Protein AF-A0A4Q2Z6R1-F1 (afdb_monomer_lite)

Secondary structure (DSSP, 8-state):
-HHHHHHHHHHHHHHHHHHHHHHTTB-----SSPPPHHHHHHHB-B--TT-STHHHH-SSSSTBHHHHHH-TTS-GGGHHHHHHHHHTTS-TT-GGGGGB-S-HHHHHHHHHHHHHS--

Structure (mmCIF, N/CA/C/O backbone):
data_AF-A0A4Q2Z6R1-F1
#
_entry.id   AF-A0A4Q2Z6R1-F1
#
loop_
_atom_site.group_PDB
_atom_site.id
_atom_site.type_symbol
_atom_site.label_atom_id
_atom_site.label_alt_id
_atom_site.label_comp_id
_atom_site.label_asym_id
_atom_site.label_entity_id
_atom_site.label_seq_id
_atom_site.pdbx_PDB_ins_code
_atom_site.Cartn_x
_atom_site.Cartn_y
_atom_site.Cartn_z
_atom_site.occupancy
_atom_site.B_iso_or_equiv
_atom_site.auth_seq_id
_atom_site.auth_comp_id
_atom_site.auth_asym_id
_atom_site.auth_atom_id
_atom_site.pdbx_PDB_model_num
ATOM 1 N N . LEU A 1 1 ? 31.531 5.270 -23.449 1.00 94.56 1 LEU A N 1
ATOM 2 C CA . LEU A 1 1 ? 30.470 6.269 -23.169 1.00 94.56 1 LEU A CA 1
ATOM 3 C C . LEU A 1 1 ? 29.046 5.723 -23.359 1.00 94.56 1 LEU A C 1
ATOM 5 O O . LEU A 1 1 ? 28.309 5.705 -22.388 1.00 94.56 1 LEU A O 1
ATOM 9 N N . LYS A 1 2 ? 28.653 5.215 -24.542 1.00 97.38 2 LYS A N 1
ATOM 10 C CA . LYS A 1 2 ? 27.288 4.685 -24.795 1.00 97.38 2 LYS A CA 1
ATOM 11 C C . LYS A 1 2 ? 26.808 3.647 -23.766 1.00 97.38 2 LYS A C 1
ATOM 13 O O . LYS A 1 2 ? 25.746 3.817 -23.183 1.00 97.38 2 LYS A O 1
ATOM 18 N N . ALA A 1 3 ? 27.603 2.605 -23.514 1.00 97.69 3 ALA A N 1
ATOM 19 C CA . ALA A 1 3 ? 27.254 1.561 -22.545 1.00 97.69 3 ALA A CA 1
ATOM 20 C C . ALA A 1 3 ? 27.077 2.112 -21.117 1.00 97.69 3 ALA A C 1
ATOM 22 O O . ALA A 1 3 ? 26.158 1.714 -20.411 1.00 97.69 3 ALA A O 1
ATOM 23 N N . PHE A 1 4 ? 27.908 3.082 -20.727 1.00 97.81 4 PHE A N 1
ATOM 24 C CA . PHE A 1 4 ? 27.820 3.745 -19.427 1.00 97.81 4 PHE A CA 1
ATOM 25 C C . PHE A 1 4 ? 26.519 4.547 -19.272 1.00 97.81 4 PHE A C 1
ATOM 27 O O . PHE A 1 4 ? 25.861 4.445 -18.243 1.00 97.81 4 PHE A O 1
ATOM 34 N N . LEU A 1 5 ? 26.098 5.285 -20.305 1.00 98.44 5 LEU A N 1
ATOM 35 C CA . LEU A 1 5 ? 24.836 6.034 -20.273 1.00 98.44 5 LEU A CA 1
ATOM 36 C C . LEU A 1 5 ? 23.610 5.113 -20.221 1.00 98.44 5 LEU A C 1
ATOM 38 O O . LEU A 1 5 ? 22.667 5.397 -19.488 1.00 98.44 5 LEU A O 1
ATOM 42 N N . ILE A 1 6 ? 23.634 3.994 -20.953 1.00 98.31 6 ILE A N 1
ATOM 43 C CA . ILE A 1 6 ? 22.568 2.980 -20.894 1.00 98.31 6 ILE A CA 1
ATOM 44 C C . ILE A 1 6 ? 22.477 2.392 -19.484 1.00 98.31 6 ILE A C 1
ATOM 46 O O . ILE A 1 6 ? 21.389 2.318 -18.916 1.00 98.31 6 ILE A O 1
ATOM 50 N N . PHE A 1 7 ? 23.619 2.018 -18.904 1.00 98.25 7 PHE A N 1
ATOM 51 C CA . PHE A 1 7 ? 23.684 1.524 -17.532 1.00 98.25 7 PHE A CA 1
ATOM 52 C C . PHE A 1 7 ? 23.107 2.541 -16.542 1.00 98.25 7 PHE A C 1
ATOM 54 O O . PHE A 1 7 ? 22.228 2.199 -15.751 1.00 98.25 7 PHE A O 1
ATOM 61 N N . LEU A 1 8 ? 23.539 3.802 -16.634 1.00 98.44 8 LEU A N 1
ATOM 62 C CA . LEU A 1 8 ? 23.065 4.865 -15.754 1.00 98.44 8 LEU A CA 1
ATOM 63 C C . LEU A 1 8 ? 21.546 5.058 -15.871 1.00 98.44 8 LEU A C 1
ATOM 65 O O . LEU A 1 8 ? 20.872 5.189 -14.850 1.00 98.44 8 LEU A O 1
ATOM 69 N N . ALA A 1 9 ? 20.995 5.020 -17.087 1.00 98.00 9 ALA A N 1
ATOM 70 C CA . ALA A 1 9 ? 19.559 5.150 -17.317 1.00 98.00 9 ALA A CA 1
ATOM 71 C C . ALA A 1 9 ? 18.766 4.000 -16.676 1.00 98.00 9 ALA A C 1
ATOM 73 O O . ALA A 1 9 ? 17.795 4.250 -15.963 1.00 98.00 9 ALA A O 1
ATOM 74 N N . ILE A 1 10 ? 19.202 2.750 -16.869 1.00 97.19 10 ILE A N 1
ATOM 75 C CA . ILE A 1 10 ? 18.539 1.570 -16.292 1.00 97.19 10 ILE A CA 1
ATOM 76 C C . ILE A 1 10 ? 18.546 1.637 -14.762 1.00 97.19 10 ILE A C 1
ATOM 78 O O . ILE A 1 10 ? 17.498 1.457 -14.135 1.00 97.19 10 ILE A O 1
ATOM 82 N N . VAL A 1 11 ? 19.705 1.925 -14.159 1.00 97.56 11 VAL A N 1
ATOM 83 C CA . VAL A 1 11 ? 19.840 2.023 -12.697 1.00 97.56 11 VAL A CA 1
ATOM 84 C C . VAL A 1 11 ? 18.969 3.148 -12.151 1.00 97.56 11 VAL A C 1
ATOM 86 O O . VAL A 1 11 ? 18.240 2.937 -11.182 1.00 97.56 11 VAL A O 1
ATOM 89 N N . SER A 1 12 ? 18.987 4.315 -12.795 1.00 96.69 12 SER A N 1
ATOM 90 C CA . SER A 1 12 ? 18.204 5.476 -12.362 1.00 96.69 12 SER A CA 1
ATOM 91 C C . SER A 1 12 ? 16.705 5.189 -12.411 1.00 96.69 12 SER A C 1
ATOM 93 O O . SER A 1 12 ? 16.016 5.373 -11.411 1.00 96.69 12 SER A O 1
ATOM 95 N N . VAL A 1 13 ? 16.200 4.665 -13.533 1.00 93.06 13 VAL A N 1
ATOM 96 C CA . VAL A 1 13 ? 14.773 4.340 -13.696 1.00 93.06 13 VAL A CA 1
ATOM 97 C C . VAL A 1 13 ? 14.334 3.272 -12.698 1.00 93.06 13 VAL A C 1
ATOM 99 O O . VAL A 1 13 ? 13.323 3.444 -12.019 1.00 93.06 13 VAL A O 1
ATOM 102 N N . THR A 1 14 ? 15.113 2.198 -12.553 1.00 90.81 14 THR A N 1
ATOM 103 C CA . THR A 1 14 ? 14.796 1.114 -11.610 1.00 90.81 14 THR A CA 1
ATOM 104 C C . THR A 1 14 ? 14.763 1.628 -10.174 1.00 90.81 14 THR A C 1
ATOM 106 O O . THR A 1 14 ? 13.842 1.309 -9.422 1.00 90.81 14 THR A O 1
ATOM 109 N N . THR A 1 15 ? 15.728 2.473 -9.802 1.00 91.69 15 THR A N 1
ATOM 110 C CA . THR A 1 15 ? 15.802 3.063 -8.461 1.00 91.69 15 THR A CA 1
ATOM 111 C C . THR A 1 15 ? 14.610 3.971 -8.198 1.00 91.69 15 THR A C 1
ATOM 113 O O . THR A 1 15 ? 13.965 3.828 -7.164 1.00 91.69 15 THR A O 1
ATOM 116 N N . VAL A 1 16 ? 14.262 4.855 -9.137 1.00 89.62 16 VAL A N 1
ATOM 117 C CA . VAL A 1 16 ? 13.100 5.746 -9.000 1.00 89.62 16 VAL A CA 1
ATOM 118 C C . VAL A 1 16 ? 11.808 4.943 -8.849 1.00 89.62 16 VAL A C 1
ATOM 120 O O . VAL A 1 16 ? 11.038 5.212 -7.930 1.00 89.62 16 VAL A O 1
ATOM 123 N N . ILE A 1 17 ? 11.586 3.918 -9.679 1.00 85.69 17 ILE A N 1
ATOM 124 C CA . ILE A 1 17 ? 10.402 3.050 -9.567 1.00 85.69 17 ILE A CA 1
ATOM 125 C C . ILE A 1 17 ? 10.371 2.352 -8.203 1.00 85.69 17 ILE A C 1
ATOM 127 O O . ILE A 1 17 ? 9.321 2.310 -7.563 1.00 85.69 17 ILE A O 1
ATOM 131 N N . ASN A 1 18 ? 11.510 1.845 -7.726 1.00 87.56 18 ASN A N 1
ATOM 132 C CA . ASN A 1 18 ? 11.597 1.211 -6.414 1.00 87.56 18 ASN A CA 1
ATOM 133 C C . ASN A 1 18 ? 11.308 2.195 -5.265 1.00 87.56 18 ASN A C 1
ATOM 135 O O . ASN A 1 18 ? 10.651 1.820 -4.299 1.00 87.56 18 ASN A O 1
ATOM 139 N N . GLN A 1 19 ? 11.744 3.453 -5.369 1.00 88.00 19 GLN A N 1
ATOM 140 C CA . GLN A 1 19 ? 11.442 4.467 -4.354 1.00 88.00 19 GLN A CA 1
ATOM 141 C C . GLN A 1 19 ? 9.967 4.860 -4.359 1.00 88.00 19 GLN A C 1
ATOM 143 O O . GLN A 1 19 ? 9.342 4.893 -3.302 1.00 88.00 19 GLN A O 1
ATOM 148 N N . VAL A 1 20 ? 9.382 5.076 -5.542 1.00 84.81 20 VAL A N 1
ATOM 149 C CA . VAL A 1 20 ? 7.939 5.329 -5.673 1.00 84.81 20 VAL A CA 1
ATOM 150 C C . VAL A 1 20 ? 7.150 4.172 -5.069 1.00 84.81 20 VAL A C 1
ATOM 152 O O . VAL A 1 20 ? 6.224 4.411 -4.302 1.00 84.81 20 VAL A O 1
ATOM 155 N N . ARG A 1 21 ? 7.552 2.927 -5.352 1.00 86.00 21 ARG A N 1
ATOM 156 C CA . ARG A 1 21 ? 6.951 1.709 -4.799 1.00 86.00 21 ARG A CA 1
ATOM 157 C C . ARG A 1 21 ? 6.923 1.727 -3.267 1.00 86.00 21 ARG A C 1
ATOM 159 O O . ARG A 1 21 ? 5.882 1.455 -2.679 1.00 86.00 21 ARG A O 1
ATOM 166 N N . THR A 1 22 ? 8.049 2.041 -2.634 1.00 87.06 22 THR A N 1
ATOM 167 C CA . THR A 1 22 ? 8.142 2.135 -1.171 1.00 87.06 22 THR A CA 1
ATOM 168 C C . THR A 1 22 ? 7.279 3.268 -0.630 1.00 87.06 22 THR A C 1
ATOM 170 O O . THR A 1 22 ? 6.561 3.076 0.347 1.00 87.06 22 THR A O 1
ATOM 173 N N . LEU A 1 23 ? 7.313 4.431 -1.281 1.00 87.81 23 LEU A N 1
ATOM 174 C CA . LEU A 1 23 ? 6.598 5.611 -0.814 1.00 87.81 23 LEU A CA 1
ATOM 175 C C . LEU A 1 23 ? 5.081 5.395 -0.828 1.00 87.81 23 LEU A C 1
ATOM 177 O O . LEU A 1 23 ? 4.428 5.680 0.165 1.00 87.81 23 LEU A O 1
ATOM 181 N N . VAL A 1 24 ? 4.530 4.835 -1.909 1.00 89.19 24 VAL A N 1
ATOM 182 C CA . VAL A 1 24 ? 3.077 4.614 -2.071 1.00 89.19 24 VAL A CA 1
ATOM 183 C C . VAL A 1 24 ? 2.540 3.394 -1.319 1.00 89.19 24 VAL A C 1
ATOM 185 O O . VAL A 1 24 ? 1.350 3.102 -1.414 1.00 89.19 24 VAL A O 1
ATOM 188 N N . ALA A 1 25 ? 3.393 2.648 -0.612 1.00 91.31 25 ALA A N 1
ATOM 189 C CA . ALA A 1 25 ? 2.961 1.534 0.232 1.00 91.31 25 ALA A CA 1
ATOM 190 C C . ALA A 1 25 ? 2.097 2.007 1.410 1.00 91.31 25 ALA A C 1
ATOM 192 O O . ALA A 1 25 ? 1.240 1.259 1.891 1.00 91.31 25 ALA A O 1
ATOM 193 N N . HIS A 1 26 ? 2.349 3.242 1.847 1.00 92.88 26 HIS A N 1
ATOM 194 C CA . HIS A 1 26 ? 1.721 3.897 2.978 1.00 92.88 26 HIS A CA 1
ATOM 195 C C . HIS A 1 26 ? 1.366 5.349 2.642 1.00 92.88 26 HIS A C 1
ATOM 197 O O . HIS A 1 26 ? 1.907 5.932 1.701 1.00 92.88 26 HIS A O 1
ATOM 203 N N . LEU A 1 27 ? 0.454 5.933 3.415 1.00 90.62 27 LEU A N 1
ATOM 204 C CA . LEU A 1 27 ? 0.063 7.339 3.300 1.00 90.62 27 LEU A CA 1
ATOM 205 C C . LEU A 1 27 ? 0.923 8.261 4.174 1.00 90.62 27 LEU A C 1
ATOM 207 O O . LEU A 1 27 ? 0.980 9.461 3.900 1.00 90.62 27 LEU A O 1
ATOM 211 N N . TRP A 1 28 ? 1.628 7.690 5.157 1.00 89.19 28 TRP A N 1
ATOM 212 C CA . TRP A 1 28 ? 2.524 8.390 6.079 1.00 89.19 28 TRP A CA 1
ATOM 213 C C . TRP A 1 28 ? 1.799 9.472 6.887 1.00 89.19 28 TRP A C 1
ATOM 215 O O . TRP A 1 28 ? 2.332 10.557 7.111 1.00 89.19 28 TRP A O 1
ATOM 225 N N . GLU A 1 29 ? 0.559 9.201 7.306 1.00 85.94 29 GLU A N 1
ATOM 226 C CA . GLU A 1 29 ? -0.255 10.200 8.012 1.00 85.94 29 GLU A CA 1
ATOM 227 C C . GLU A 1 29 ? 0.077 10.320 9.505 1.00 85.94 29 GLU A C 1
ATOM 229 O O . GLU A 1 29 ? -0.298 11.322 10.123 1.00 85.94 29 GLU A O 1
ATOM 234 N N . ASN A 1 30 ? 0.756 9.318 10.072 1.00 87.12 30 ASN A N 1
ATOM 235 C CA . ASN A 1 30 ? 1.143 9.277 11.478 1.00 87.12 30 ASN A CA 1
ATOM 236 C C . ASN A 1 30 ? 2.415 10.088 11.759 1.00 87.12 30 ASN A C 1
ATOM 238 O O . ASN A 1 30 ? 3.428 9.911 11.087 1.00 87.12 30 ASN A O 1
ATOM 242 N N . GLU A 1 31 ? 2.393 10.894 12.820 1.00 86.62 31 GLU A N 1
ATOM 243 C CA . GLU A 1 31 ? 3.508 11.769 13.222 1.00 86.62 31 GLU A CA 1
ATOM 244 C C . GLU A 1 31 ? 4.364 11.187 14.363 1.00 86.62 31 GLU A C 1
ATOM 246 O O . GLU A 1 31 ? 5.164 11.889 14.974 1.00 86.62 31 GLU A O 1
ATOM 251 N N . GLY A 1 32 ? 4.231 9.883 14.629 1.00 87.00 32 GLY A N 1
ATOM 252 C CA . GLY A 1 32 ? 5.028 9.158 15.628 1.00 87.00 32 GLY A CA 1
ATOM 253 C C . GLY A 1 32 ? 4.234 8.648 16.829 1.00 87.00 32 GLY A C 1
ATOM 254 O O . GLY A 1 32 ? 4.804 8.002 17.705 1.00 87.00 32 GLY A O 1
ATOM 255 N N . GLU A 1 33 ? 2.923 8.879 16.851 1.00 91.19 33 GLU A N 1
ATOM 256 C CA . GLU A 1 33 ? 2.036 8.395 17.905 1.00 91.19 33 GLU A CA 1
ATOM 257 C C . GLU A 1 33 ? 1.709 6.904 17.746 1.00 91.19 33 GLU A C 1
ATOM 259 O O . GLU A 1 33 ? 1.817 6.312 16.663 1.00 91.19 33 GLU A O 1
ATOM 264 N N . ALA A 1 34 ? 1.277 6.277 18.841 1.00 92.81 34 ALA A N 1
ATOM 265 C CA . ALA A 1 34 ? 0.834 4.889 18.820 1.00 92.81 34 ALA A CA 1
ATOM 266 C C . ALA A 1 34 ? -0.453 4.738 17.988 1.00 92.81 34 ALA A C 1
ATOM 268 O O . ALA A 1 34 ? -1.499 5.301 18.310 1.00 92.81 34 ALA A O 1
ATOM 269 N N . MET A 1 35 ? -0.397 3.928 16.929 1.00 92.81 35 MET A N 1
ATOM 270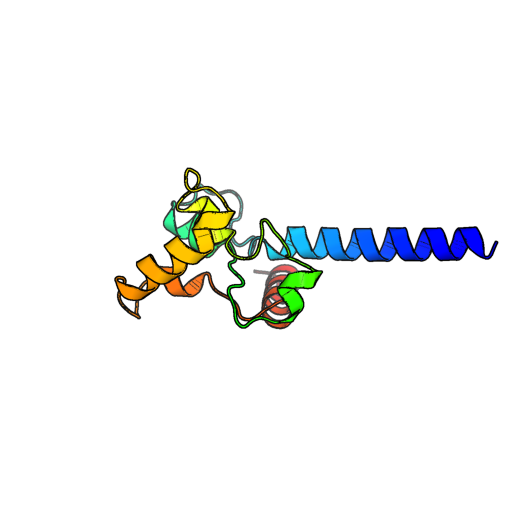 C CA . MET A 1 35 ? -1.538 3.684 16.046 1.00 92.81 35 MET A CA 1
ATOM 271 C C . MET A 1 35 ? -2.304 2.420 16.432 1.00 92.81 35 MET A C 1
ATOM 273 O O . MET A 1 35 ? -1.720 1.356 16.654 1.00 92.81 35 MET A O 1
ATOM 277 N N . THR A 1 36 ? -3.634 2.501 16.393 1.00 94.81 36 THR A N 1
ATOM 278 C CA . THR A 1 36 ? -4.499 1.314 16.446 1.00 94.81 36 THR A CA 1
ATOM 279 C C . THR A 1 36 ? -4.302 0.438 15.204 1.00 94.81 36 THR A C 1
ATOM 281 O O . THR A 1 36 ? -3.873 0.922 14.158 1.00 94.81 36 THR A O 1
ATOM 284 N N . VAL A 1 37 ? -4.681 -0.842 15.276 1.00 93.38 37 VAL A N 1
ATOM 285 C CA . VAL A 1 37 ? -4.630 -1.759 14.118 1.00 93.38 37 VAL A CA 1
ATOM 286 C C . VAL A 1 37 ? -5.432 -1.208 12.935 1.00 93.38 37 VAL A C 1
ATOM 288 O O . VAL A 1 37 ? -4.970 -1.243 11.798 1.00 93.38 37 VAL A O 1
ATOM 291 N N . THR A 1 38 ? -6.609 -0.634 13.198 1.00 94.75 38 THR A N 1
ATOM 292 C CA . THR A 1 38 ? -7.429 0.003 12.160 1.00 94.75 38 THR A CA 1
ATOM 293 C C . THR A 1 38 ? -6.716 1.196 11.533 1.00 94.75 38 THR A C 1
ATOM 295 O O . THR A 1 38 ? -6.759 1.353 10.318 1.00 94.75 38 THR A O 1
ATOM 298 N N . ALA A 1 39 ? -6.040 2.026 12.330 1.00 94.44 39 ALA A N 1
ATOM 299 C CA . ALA A 1 39 ? -5.298 3.167 11.805 1.00 94.44 39 ALA A CA 1
ATOM 300 C C . ALA A 1 39 ? -4.091 2.716 10.963 1.00 94.44 39 ALA A C 1
ATOM 302 O O . ALA A 1 39 ? -3.901 3.234 9.869 1.00 94.44 39 ALA A O 1
ATOM 303 N N . GLN A 1 40 ? -3.338 1.702 11.404 1.00 94.00 40 GLN A N 1
ATOM 304 C CA . GLN A 1 40 ? -2.244 1.109 10.615 1.00 94.00 40 GLN A CA 1
ATOM 305 C C . GLN A 1 40 ? -2.749 0.528 9.286 1.00 94.00 40 GLN A C 1
ATOM 307 O O . GLN A 1 40 ? -2.117 0.700 8.244 1.00 94.00 40 GLN A O 1
ATOM 312 N N . TYR A 1 41 ? -3.913 -0.128 9.310 1.00 95.56 41 TYR A N 1
ATOM 313 C CA . TYR A 1 41 ? -4.562 -0.636 8.106 1.00 95.56 41 TYR A CA 1
ATOM 314 C C . TYR A 1 41 ? -4.939 0.490 7.138 1.00 95.56 41 TYR A C 1
ATOM 316 O O . TYR A 1 41 ? -4.688 0.367 5.944 1.00 95.56 41 TYR A O 1
ATOM 324 N N . LEU A 1 42 ? -5.526 1.577 7.647 1.00 95.00 42 LEU A N 1
ATOM 325 C CA . LEU A 1 42 ? -5.959 2.717 6.834 1.00 95.00 42 LEU A CA 1
ATOM 326 C C . LEU A 1 42 ? -4.795 3.565 6.309 1.00 95.00 42 LEU A C 1
ATOM 328 O O . LEU A 1 42 ? -4.935 4.175 5.255 1.00 95.00 42 LEU A O 1
ATOM 332 N N . ASP A 1 43 ? -3.659 3.573 7.003 1.00 94.25 43 ASP A N 1
ATOM 333 C CA . ASP A 1 43 ? -2.421 4.183 6.510 1.00 94.25 43 ASP A CA 1
ATOM 334 C C . ASP A 1 43 ? -1.716 3.308 5.459 1.00 94.25 43 ASP A C 1
ATOM 336 O O . ASP A 1 43 ? -0.836 3.783 4.751 1.00 94.25 43 ASP A O 1
ATOM 340 N N . SER A 1 44 ? -2.107 2.040 5.316 1.00 94.38 44 SER A N 1
ATOM 341 C CA . SER A 1 44 ? -1.544 1.107 4.339 1.00 94.38 44 SER A CA 1
ATOM 342 C C . SER A 1 44 ? -2.391 1.031 3.068 1.00 94.38 44 SER A C 1
ATOM 344 O O . SER A 1 44 ? -3.609 1.205 3.087 1.00 94.38 44 SER A O 1
ATOM 346 N N . VAL A 1 45 ? -1.766 0.672 1.946 1.00 93.38 45 VAL A N 1
ATOM 347 C CA . VAL A 1 45 ? -2.431 0.670 0.633 1.00 93.38 45 VAL A CA 1
ATOM 348 C C . VAL A 1 45 ? -2.646 -0.744 0.080 1.00 93.38 45 VAL A C 1
ATOM 350 O O . VAL A 1 45 ? -1.767 -1.600 0.121 1.00 93.38 45 VAL A O 1
ATOM 353 N N . ASN A 1 46 ? -3.811 -0.996 -0.513 1.00 93.00 46 ASN A N 1
ATOM 354 C CA . ASN A 1 46 ? -4.057 -2.083 -1.461 1.00 93.00 46 ASN A CA 1
ATOM 355 C C . ASN A 1 46 ? -4.261 -1.500 -2.866 1.00 93.00 46 ASN A C 1
ATOM 357 O O . ASN A 1 46 ? -4.875 -0.447 -3.036 1.00 93.00 46 ASN A O 1
ATOM 361 N N . VAL A 1 47 ? -3.833 -2.240 -3.888 1.00 90.88 47 VAL A N 1
ATOM 362 C CA . VAL A 1 47 ? -4.131 -1.965 -5.305 1.00 90.88 47 VAL A CA 1
ATOM 363 C C . VAL A 1 47 ? -4.641 -3.247 -5.982 1.00 90.88 47 VAL A C 1
ATOM 365 O O . VAL A 1 47 ? -3.925 -3.873 -6.776 1.00 90.88 47 VAL A O 1
ATOM 368 N N . PRO A 1 48 ? -5.852 -3.718 -5.618 1.00 87.19 48 PRO A N 1
ATOM 369 C CA . PRO A 1 48 ? -6.401 -4.957 -6.153 1.00 87.19 48 PRO A CA 1
ATOM 370 C C . PRO A 1 48 ? -6.757 -4.819 -7.650 1.00 87.19 48 PRO A C 1
ATOM 372 O O . PRO A 1 48 ? -6.845 -3.711 -8.184 1.00 87.19 48 PRO A O 1
ATOM 375 N N . PRO A 1 49 ? -6.970 -5.939 -8.369 1.00 81.06 49 PRO A N 1
ATOM 376 C CA . PRO A 1 49 ? -7.573 -5.913 -9.705 1.00 81.06 49 PRO A CA 1
ATOM 377 C C . PRO A 1 49 ? -8.872 -5.083 -9.737 1.00 81.06 49 PRO A C 1
ATOM 379 O O . PRO A 1 49 ? -9.578 -5.053 -8.729 1.00 81.06 49 PRO A O 1
ATOM 382 N N . PRO A 1 50 ? -9.227 -4.455 -10.876 1.00 73.88 50 PRO A N 1
A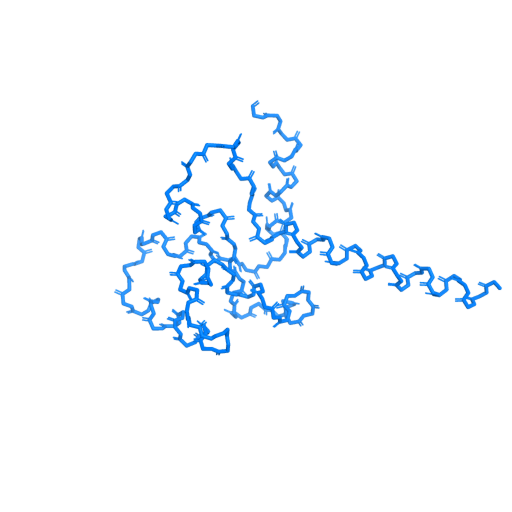TOM 383 C CA . PRO A 1 50 ? -8.705 -4.674 -12.231 1.00 73.88 50 PRO A CA 1
ATOM 384 C C . PRO A 1 50 ? -7.514 -3.784 -12.621 1.00 73.88 50 PRO A C 1
ATOM 386 O O . PRO A 1 50 ? -7.233 -3.634 -13.807 1.00 73.88 50 PRO A O 1
ATOM 389 N N . ALA A 1 51 ? -6.814 -3.174 -11.662 1.00 67.50 51 ALA A N 1
ATOM 390 C CA . ALA A 1 51 ? -5.701 -2.287 -11.971 1.00 67.50 51 ALA A CA 1
ATOM 391 C C . ALA A 1 51 ? -4.659 -2.979 -12.885 1.00 67.50 51 ALA A C 1
ATOM 393 O O . ALA A 1 51 ? -4.076 -4.004 -12.525 1.00 67.50 51 ALA A O 1
ATOM 394 N N . LEU A 1 52 ? -4.447 -2.422 -14.086 1.00 63.38 52 LEU A N 1
ATOM 395 C CA . LEU A 1 52 ? -3.635 -3.023 -15.157 1.00 63.38 52 LEU A CA 1
ATOM 396 C C . LEU A 1 52 ? -2.128 -2.860 -14.921 1.00 63.38 52 LEU A C 1
ATOM 398 O O . LEU A 1 52 ? -1.346 -3.790 -15.095 1.00 63.38 52 LEU A O 1
ATOM 402 N N . LEU A 1 53 ? -1.718 -1.663 -14.502 1.00 68.94 53 LEU A N 1
ATOM 403 C CA . LEU A 1 53 ? -0.309 -1.301 -14.348 1.00 68.94 53 LEU A CA 1
ATOM 404 C C . LEU A 1 53 ? 0.372 -1.804 -13.061 1.00 68.94 53 LEU A C 1
ATOM 406 O O . LEU A 1 53 ? 1.593 -1.950 -13.100 1.00 68.94 53 LEU A O 1
ATOM 410 N N . PRO A 1 54 ? -0.317 -2.112 -11.938 1.00 68.69 54 PRO A N 1
ATOM 411 C CA . PRO A 1 54 ? 0.323 -2.699 -10.759 1.00 68.69 54 PRO A CA 1
ATOM 412 C C . PRO A 1 54 ? 1.102 -3.981 -11.019 1.00 68.69 54 PRO A C 1
ATOM 414 O O . PRO A 1 54 ? 2.041 -4.248 -10.285 1.00 68.69 54 PRO A O 1
ATOM 417 N N . ALA A 1 55 ? 0.812 -4.738 -12.079 1.00 67.88 55 ALA A N 1
ATOM 418 C CA . ALA A 1 55 ? 1.667 -5.860 -12.465 1.00 67.88 55 ALA A CA 1
ATOM 419 C C . ALA A 1 55 ? 3.123 -5.438 -12.770 1.00 67.88 55 ALA A C 1
ATOM 421 O O . ALA A 1 55 ? 4.028 -6.248 -12.605 1.00 67.88 55 ALA A O 1
ATOM 422 N N . LEU A 1 56 ? 3.359 -4.185 -13.177 1.00 71.75 56 LEU A N 1
ATOM 423 C CA . LEU A 1 56 ? 4.684 -3.669 -13.537 1.00 71.75 56 LEU A CA 1
ATOM 424 C C . LEU A 1 56 ? 5.422 -3.023 -12.357 1.00 71.75 56 LEU A C 1
ATOM 426 O O . LEU A 1 56 ? 6.625 -3.211 -12.218 1.00 71.75 56 LEU A O 1
ATOM 430 N N . TRP A 1 57 ? 4.724 -2.274 -11.499 1.00 76.00 57 TRP A N 1
ATOM 431 C CA . TRP A 1 57 ? 5.354 -1.504 -10.409 1.00 76.00 57 TRP A CA 1
ATOM 432 C C . TRP A 1 57 ? 5.075 -2.068 -9.003 1.00 76.00 57 TRP A C 1
ATOM 434 O O . TRP A 1 57 ? 5.788 -1.762 -8.049 1.00 76.00 57 TRP A O 1
ATOM 444 N N . ALA A 1 58 ? 4.068 -2.931 -8.877 1.00 76.31 58 ALA A N 1
ATOM 445 C CA . ALA A 1 58 ? 3.649 -3.606 -7.651 1.00 76.31 58 ALA A CA 1
ATOM 446 C C . ALA A 1 58 ? 3.369 -5.111 -7.893 1.00 76.31 58 ALA A C 1
ATOM 448 O O . ALA A 1 58 ? 2.323 -5.606 -7.476 1.00 76.31 58 ALA A O 1
ATOM 449 N N . PRO A 1 59 ? 4.256 -5.877 -8.564 1.00 69.19 59 PRO A N 1
ATOM 450 C CA . PRO A 1 59 ? 3.950 -7.254 -8.974 1.00 69.19 59 PRO A CA 1
ATOM 451 C C . PRO A 1 59 ? 3.613 -8.173 -7.788 1.00 69.19 59 PRO A C 1
ATOM 453 O O . PRO A 1 59 ? 2.679 -8.976 -7.854 1.00 69.19 59 PRO A O 1
ATOM 456 N N . VAL A 1 60 ? 4.352 -8.009 -6.686 1.00 71.94 60 VAL A N 1
ATOM 457 C CA . VAL A 1 60 ? 4.220 -8.732 -5.413 1.00 71.94 60 VAL A CA 1
ATOM 458 C C . VAL A 1 60 ? 4.480 -7.787 -4.235 1.00 71.94 60 VAL A C 1
ATOM 460 O O . VAL A 1 60 ? 5.082 -6.719 -4.385 1.00 71.94 60 VAL A O 1
ATOM 463 N N . GLY A 1 61 ? 3.997 -8.150 -3.050 1.00 78.00 61 GLY A N 1
ATOM 464 C CA . GLY A 1 61 ? 4.049 -7.329 -1.835 1.00 78.00 61 GLY A CA 1
ATOM 465 C C . GLY A 1 61 ? 2.959 -6.255 -1.778 1.00 78.00 61 GLY A C 1
ATOM 466 O O . GLY A 1 61 ? 2.156 -6.252 -0.857 1.00 78.00 61 GLY A O 1
ATOM 467 N N . LEU A 1 62 ? 2.817 -5.422 -2.811 1.00 84.69 62 LEU A N 1
ATOM 468 C CA . LEU A 1 62 ? 1.994 -4.208 -2.709 1.00 84.69 62 LEU A CA 1
ATOM 469 C C . LEU A 1 62 ? 0.508 -4.327 -3.041 1.00 84.69 62 LEU A C 1
ATOM 471 O O . LEU A 1 62 ? -0.296 -3.555 -2.533 1.00 84.69 62 LEU A O 1
ATOM 475 N N . ARG A 1 63 ? 0.114 -5.288 -3.881 1.00 89.38 63 ARG A N 1
ATOM 476 C CA . ARG A 1 63 ? -1.286 -5.403 -4.342 1.00 89.38 63 ARG A CA 1
ATOM 477 C C . ARG A 1 63 ? -2.283 -5.535 -3.197 1.00 89.38 63 ARG A C 1
ATOM 479 O O . ARG A 1 63 ? -3.401 -5.049 -3.308 1.00 89.38 63 ARG A O 1
ATOM 486 N N . TYR A 1 64 ? -1.846 -6.172 -2.117 1.00 93.44 64 TYR A N 1
ATOM 487 C CA . TYR A 1 64 ? -2.626 -6.445 -0.919 1.00 93.44 64 TYR A CA 1
ATOM 488 C C . TYR A 1 64 ? -1.837 -6.087 0.354 1.00 93.44 64 TYR A C 1
ATOM 490 O O . TYR A 1 64 ? -1.873 -6.845 1.321 1.00 93.44 64 TYR A O 1
ATOM 498 N N . HIS A 1 65 ? -1.059 -4.996 0.347 1.00 95.25 65 HIS A N 1
ATOM 499 C CA . HIS A 1 65 ? -0.162 -4.651 1.463 1.00 95.25 65 HIS A CA 1
ATOM 500 C C . HIS A 1 65 ? -0.916 -4.303 2.747 1.00 95.25 65 HIS A C 1
ATOM 502 O O . HIS A 1 65 ? -0.606 -4.856 3.798 1.00 95.25 65 HIS A O 1
ATOM 508 N N . ALA A 1 66 ? -1.982 -3.502 2.671 1.00 96.12 66 ALA A N 1
ATOM 509 C CA . ALA A 1 66 ? -2.835 -3.261 3.838 1.00 96.12 66 ALA A CA 1
ATOM 510 C C . ALA A 1 66 ? -3.459 -4.559 4.372 1.00 96.12 66 ALA A C 1
ATOM 512 O O . ALA A 1 66 ? -3.528 -4.785 5.579 1.00 96.12 66 ALA A O 1
ATOM 513 N N . LEU A 1 67 ? -3.878 -5.461 3.477 1.00 96.25 67 LEU A N 1
ATOM 514 C CA . LEU A 1 67 ? -4.408 -6.759 3.895 1.00 96.25 67 LEU A CA 1
ATOM 515 C C . L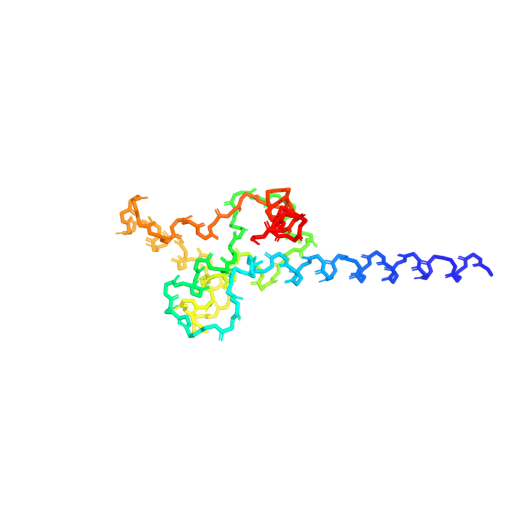EU A 1 67 ? -3.338 -7.658 4.529 1.00 96.25 67 LEU A C 1
ATOM 517 O O . LEU A 1 67 ? -3.670 -8.428 5.425 1.00 96.25 67 LEU A O 1
ATOM 521 N N . HIS A 1 68 ? -2.078 -7.558 4.099 1.00 96.06 68 HIS A N 1
ATOM 522 C CA . HIS A 1 68 ? -0.967 -8.253 4.744 1.00 96.06 68 HIS A CA 1
ATOM 523 C C . HIS A 1 68 ? -0.765 -7.768 6.183 1.00 96.06 68 HIS A C 1
ATOM 525 O O . HIS A 1 68 ? -0.613 -8.601 7.069 1.00 96.06 68 HIS A O 1
ATOM 531 N N . HIS A 1 69 ? -0.858 -6.461 6.442 1.00 95.06 69 HIS A N 1
ATOM 532 C CA . HIS A 1 69 ? -0.818 -5.932 7.812 1.00 95.06 69 HIS A CA 1
ATOM 533 C C . HIS A 1 69 ? -1.988 -6.419 8.673 1.00 95.06 69 HIS A C 1
ATOM 535 O O . HIS A 1 69 ? -1.809 -6.701 9.854 1.00 95.06 69 HIS A O 1
ATOM 541 N N . LEU A 1 70 ? -3.178 -6.579 8.084 1.00 95.69 70 LEU A N 1
ATOM 542 C CA . LEU A 1 70 ? -4.339 -7.120 8.796 1.00 95.69 70 LEU A CA 1
ATOM 543 C C . LEU A 1 70 ? -4.239 -8.636 9.045 1.00 95.69 70 LEU A C 1
ATOM 545 O O . LEU A 1 70 ? -4.708 -9.124 10.070 1.00 95.69 70 LEU A O 1
ATOM 549 N N . LEU A 1 71 ? -3.661 -9.388 8.103 1.00 96.12 71 LEU A N 1
ATOM 550 C CA . LEU A 1 71 ? -3.577 -10.852 8.112 1.00 96.12 71 LEU A CA 1
ATOM 551 C C . LEU A 1 71 ? -2.142 -11.333 7.817 1.00 96.12 71 LEU A C 1
ATOM 553 O O . LEU A 1 71 ? -1.915 -12.004 6.802 1.00 96.12 71 LEU A O 1
ATOM 557 N N . PRO A 1 72 ? -1.164 -11.044 8.695 1.00 95.06 72 PRO A N 1
ATOM 558 C CA . PRO A 1 72 ? 0.253 -11.283 8.404 1.00 95.06 72 PRO A CA 1
ATOM 559 C C . PRO A 1 72 ? 0.591 -12.769 8.242 1.00 95.06 72 PRO A C 1
ATOM 561 O O . PRO A 1 72 ? 1.510 -13.122 7.508 1.00 95.06 72 PRO A O 1
ATOM 564 N N . SER A 1 73 ? -0.179 -13.653 8.882 1.00 96.88 73 SER A N 1
ATOM 565 C CA . SER A 1 73 ? 0.011 -15.106 8.814 1.00 96.88 73 SER A CA 1
ATOM 566 C C . SER A 1 73 ? -0.532 -15.748 7.532 1.00 96.88 73 SER A C 1
ATOM 568 O O . SER A 1 73 ? -0.246 -16.917 7.275 1.00 96.88 73 SER A O 1
ATOM 570 N N . VAL A 1 74 ? -1.327 -15.035 6.724 1.00 96.62 74 VAL A N 1
ATOM 571 C CA . VAL A 1 74 ? -1.846 -15.574 5.460 1.00 96.62 74 VAL A CA 1
ATOM 572 C C . VAL A 1 74 ? -0.760 -15.458 4.385 1.00 96.62 74 VAL A C 1
ATOM 574 O O . VAL A 1 74 ? -0.289 -14.352 4.117 1.00 96.62 74 VAL A O 1
ATOM 577 N N . PRO A 1 75 ? -0.379 -16.560 3.706 1.00 94.94 75 PRO A N 1
ATOM 578 C CA . PRO A 1 75 ? 0.599 -16.496 2.627 1.00 94.94 75 PRO A CA 1
ATOM 579 C C . PRO A 1 75 ? 0.182 -15.504 1.539 1.00 94.94 75 PRO A C 1
ATOM 581 O O . PRO A 1 75 ? -0.982 -15.475 1.137 1.00 94.94 75 PRO A O 1
ATOM 584 N N . TYR A 1 76 ? 1.135 -14.734 1.005 1.00 91.62 76 TYR A N 1
ATOM 585 C CA . TYR A 1 76 ? 0.840 -13.628 0.083 1.00 91.62 76 TYR A CA 1
ATOM 586 C C . TYR A 1 76 ? -0.039 -14.036 -1.114 1.00 91.62 76 TYR A C 1
ATOM 588 O O . TYR A 1 76 ? -0.980 -13.335 -1.482 1.00 91.62 76 TYR A O 1
ATOM 596 N N . HIS A 1 77 ? 0.223 -15.210 -1.695 1.00 91.62 77 HIS A N 1
ATOM 597 C CA . HIS A 1 77 ? -0.531 -15.747 -2.833 1.00 91.62 77 HIS A CA 1
ATOM 598 C C . HIS A 1 77 ? -2.006 -16.051 -2.505 1.00 91.62 77 HIS A C 1
ATOM 600 O O . HIS A 1 77 ? -2.846 -16.063 -3.404 1.00 91.62 77 HIS A O 1
ATOM 606 N N . ASN A 1 78 ? -2.344 -16.217 -1.224 1.00 95.50 78 ASN A N 1
ATOM 607 C CA . ASN A 1 78 ? -3.709 -16.427 -0.744 1.00 95.50 78 ASN A CA 1
ATOM 608 C C . ASN A 1 78 ? -4.439 -15.117 -0.402 1.00 95.50 78 ASN A C 1
ATOM 610 O O . ASN A 1 78 ? -5.664 -15.135 -0.252 1.00 95.50 78 ASN A O 1
ATOM 614 N N . LEU A 1 79 ? -3.747 -13.971 -0.338 1.00 95.12 79 LEU A N 1
ATOM 615 C CA . LEU A 1 79 ? -4.363 -12.689 0.031 1.00 95.12 79 LEU A CA 1
ATOM 616 C C . LEU A 1 79 ? -5.431 -12.237 -0.968 1.00 95.12 79 LEU A C 1
ATOM 618 O O . LEU A 1 79 ? -6.442 -11.677 -0.562 1.00 95.12 79 LEU A O 1
ATOM 622 N N . ALA A 1 80 ? -5.284 -12.552 -2.256 1.00 93.19 80 ALA A N 1
ATOM 623 C CA . ALA A 1 80 ? -6.322 -12.258 -3.244 1.00 93.19 80 ALA A CA 1
ATOM 624 C C . ALA A 1 80 ? -7.629 -13.016 -2.958 1.00 93.19 80 ALA A C 1
ATOM 626 O O . ALA A 1 80 ? -8.721 -12.475 -3.134 1.00 93.19 80 ALA A O 1
ATOM 627 N N . ALA A 1 81 ? -7.530 -14.278 -2.529 1.00 96.69 81 ALA A N 1
ATOM 628 C CA . ALA A 1 81 ? -8.692 -15.072 -2.147 1.00 96.69 81 ALA A CA 1
ATOM 629 C C . ALA A 1 81 ? -9.291 -14.575 -0.824 1.00 96.69 81 ALA A C 1
ATOM 631 O O . ALA A 1 81 ? -10.512 -14.455 -0.725 1.00 96.69 81 ALA A O 1
ATOM 632 N N . ALA A 1 82 ? -8.446 -14.235 0.153 1.00 97.31 82 ALA A N 1
ATOM 633 C CA . ALA A 1 82 ? -8.878 -13.637 1.413 1.00 97.31 82 ALA A CA 1
ATOM 634 C C . ALA A 1 82 ? -9.615 -12.309 1.183 1.00 97.31 82 ALA A C 1
ATOM 636 O O . ALA A 1 82 ? -10.711 -12.136 1.705 1.00 97.31 82 ALA A O 1
ATOM 637 N N . HIS A 1 83 ? -9.078 -11.427 0.332 1.00 96.25 83 HIS A N 1
ATOM 638 C CA . HIS A 1 83 ? -9.698 -10.150 -0.014 1.00 96.25 83 HIS A CA 1
ATOM 639 C C . HIS A 1 83 ? -11.117 -10.339 -0.544 1.00 96.25 83 HIS A C 1
ATOM 641 O O . HIS A 1 83 ? -12.056 -9.782 0.012 1.00 96.25 83 HIS A O 1
ATOM 647 N N . ARG A 1 84 ? -11.298 -11.213 -1.546 1.00 96.44 84 ARG A N 1
ATOM 648 C CA . ARG A 1 84 ? -12.629 -11.508 -2.102 1.00 96.44 84 ARG A CA 1
ATOM 649 C C . ARG A 1 84 ? -13.604 -12.035 -1.050 1.00 96.44 84 ARG A C 1
ATOM 651 O O . ARG A 1 84 ? -14.763 -11.638 -1.056 1.00 96.44 84 ARG A O 1
ATOM 658 N N . ARG A 1 85 ? -13.150 -12.927 -0.162 1.00 97.94 85 ARG A N 1
ATOM 659 C CA . ARG A 1 85 ? -13.993 -13.500 0.901 1.00 97.94 85 ARG A CA 1
ATOM 660 C C . ARG A 1 85 ? -14.408 -12.448 1.926 1.00 97.94 85 ARG A C 1
ATOM 662 O O . ARG A 1 85 ? -15.571 -12.421 2.297 1.00 97.94 85 ARG A O 1
ATOM 669 N N . ILE A 1 86 ? -13.488 -11.579 2.346 1.00 97.19 86 ILE A N 1
ATOM 670 C CA . ILE A 1 86 ? -13.773 -10.514 3.316 1.00 97.19 86 ILE A CA 1
ATOM 671 C C . ILE A 1 86 ? -14.716 -9.482 2.703 1.00 97.19 86 ILE A C 1
ATOM 673 O O . ILE A 1 86 ? -15.748 -9.189 3.292 1.00 97.19 86 ILE A O 1
ATOM 677 N N . THR A 1 87 ? -14.421 -9.001 1.491 1.00 96.56 87 THR A N 1
ATOM 678 C CA . THR A 1 87 ? -15.285 -8.072 0.745 1.00 96.56 87 THR A CA 1
ATOM 679 C C . THR A 1 87 ? -16.715 -8.590 0.592 1.00 96.56 87 THR A C 1
ATOM 681 O O . THR A 1 87 ? -17.639 -7.789 0.568 1.00 96.56 87 THR A O 1
ATOM 684 N N . ALA A 1 88 ? -16.910 -9.907 0.489 1.00 97.50 88 ALA A N 1
ATOM 685 C CA . ALA A 1 88 ? -18.236 -10.503 0.353 1.00 97.50 88 ALA A CA 1
ATOM 686 C C . ALA A 1 88 ? -19.054 -10.534 1.658 1.00 97.50 88 ALA A C 1
ATOM 688 O O . ALA A 1 88 ? -20.263 -10.737 1.585 1.00 97.50 88 ALA A O 1
ATOM 689 N N . VAL A 1 89 ? -18.421 -10.382 2.828 1.00 97.62 89 VAL A N 1
ATOM 690 C CA . VAL A 1 89 ? -19.090 -10.525 4.137 1.00 97.62 89 VAL A CA 1
ATOM 691 C C . VAL A 1 89 ? -19.110 -9.249 4.973 1.00 97.62 89 VAL A C 1
ATOM 693 O O . VAL A 1 89 ? -19.905 -9.162 5.902 1.00 97.62 89 VAL A O 1
ATOM 696 N N . VAL A 1 90 ? -18.239 -8.275 4.691 1.00 97.25 90 VAL A N 1
ATOM 697 C CA . VAL A 1 90 ? -18.240 -6.988 5.400 1.00 97.25 90 VAL A CA 1
ATOM 698 C C . VAL A 1 90 ? -19.245 -6.024 4.776 1.00 97.25 90 VAL A C 1
ATOM 700 O O . VAL A 1 90 ? -19.433 -6.008 3.560 1.00 97.25 90 VAL A O 1
ATOM 703 N N . ASP A 1 91 ? -19.864 -5.190 5.612 1.00 97.25 91 ASP A N 1
ATOM 704 C CA . ASP A 1 91 ? -20.763 -4.137 5.145 1.00 97.25 91 ASP A CA 1
ATOM 705 C C . ASP A 1 91 ? -20.051 -3.155 4.213 1.00 97.25 91 ASP A C 1
ATOM 707 O O . ASP A 1 91 ? -18.885 -2.817 4.414 1.00 97.25 91 ASP A O 1
ATOM 711 N N . GLN A 1 92 ? -20.795 -2.588 3.262 1.00 94.06 92 GLN A N 1
ATOM 712 C CA . GLN A 1 92 ? -20.276 -1.583 2.324 1.00 94.06 92 GLN A CA 1
ATOM 713 C C . GLN A 1 92 ? -19.691 -0.347 3.027 1.00 94.06 92 GLN A C 1
ATOM 715 O O . GLN A 1 92 ? -18.769 0.289 2.522 1.00 94.06 92 GLN A O 1
ATOM 720 N N . ALA A 1 93 ? -20.206 -0.008 4.213 1.00 96.06 93 ALA A N 1
ATOM 721 C CA . ALA A 1 93 ? -19.711 1.102 5.025 1.00 96.06 93 ALA A CA 1
ATOM 722 C C . ALA A 1 93 ? -18.424 0.768 5.809 1.00 96.06 93 ALA A C 1
ATOM 724 O O . ALA A 1 93 ? -17.865 1.642 6.478 1.00 96.06 93 ALA A O 1
ATOM 725 N N . SER A 1 94 ? -17.948 -0.479 5.748 1.00 97.06 94 SER A N 1
ATOM 726 C CA . SER A 1 94 ? -16.777 -0.938 6.488 1.00 97.06 94 SER A CA 1
ATOM 727 C C . SER A 1 94 ? -15.517 -0.148 6.110 1.00 97.06 94 SER A C 1
ATOM 729 O O . SER A 1 94 ? -15.247 0.067 4.921 1.00 97.06 94 SER A O 1
ATOM 731 N N . PRO A 1 95 ? -14.666 0.227 7.089 1.00 95.75 95 PRO A N 1
ATOM 732 C CA . PRO A 1 95 ? -13.369 0.841 6.810 1.00 95.75 95 PRO A CA 1
ATOM 733 C C . PRO A 1 95 ? -12.451 -0.063 5.973 1.00 95.75 95 PRO A C 1
ATOM 735 O O . PRO A 1 95 ? -11.524 0.445 5.349 1.00 95.75 95 PRO A O 1
ATOM 738 N N . TYR A 1 96 ? -12.736 -1.368 5.892 1.00 96.69 96 TYR A N 1
ATOM 739 C CA . TYR A 1 96 ? -12.018 -2.315 5.038 1.00 96.69 96 TYR A CA 1
ATOM 740 C C . TYR A 1 96 ? -11.887 -1.833 3.583 1.00 96.69 96 TYR A C 1
ATOM 742 O O . TYR A 1 96 ? -10.841 -1.975 2.954 1.00 96.69 96 TYR A O 1
ATOM 750 N N . HIS A 1 97 ? -12.930 -1.207 3.036 1.00 95.56 97 HIS A N 1
ATOM 751 C CA . HIS A 1 97 ? -12.910 -0.761 1.642 1.00 95.56 97 HIS A CA 1
ATOM 752 C C . HIS A 1 97 ? -12.017 0.465 1.409 1.00 95.56 97 HIS A C 1
ATOM 754 O O . HIS A 1 97 ? -11.565 0.681 0.286 1.00 95.56 97 HIS A O 1
ATOM 760 N N . LYS A 1 98 ? -11.718 1.244 2.457 1.00 94.69 98 LYS A N 1
ATOM 761 C CA . LYS A 1 98 ? -11.021 2.535 2.345 1.00 94.69 98 LYS A CA 1
ATOM 762 C C . LYS A 1 98 ? -9.526 2.409 2.053 1.00 94.69 98 LYS A C 1
ATOM 764 O O . LYS A 1 98 ? -8.941 3.355 1.549 1.00 94.69 98 LYS A O 1
ATOM 769 N N . ALA A 1 99 ? -8.929 1.246 2.311 1.00 94.12 99 ALA A N 1
ATOM 770 C CA . ALA A 1 99 ? -7.519 0.997 2.015 1.00 94.12 99 ALA A CA 1
ATOM 771 C C . ALA A 1 99 ? -7.265 0.571 0.554 1.00 94.12 99 ALA A C 1
ATOM 773 O O . ALA A 1 99 ? -6.131 0.260 0.203 1.00 94.12 99 ALA A O 1
ATOM 774 N N . SER A 1 100 ? -8.289 0.483 -0.309 1.00 92.88 100 SER A N 1
ATOM 775 C CA . SER A 1 100 ? -8.142 -0.011 -1.690 1.00 92.88 100 SER A CA 1
ATOM 776 C C . SER A 1 100 ? -8.197 1.115 -2.721 1.00 92.88 100 SER A C 1
ATOM 778 O O . SER A 1 100 ? -9.184 1.839 -2.812 1.00 92.88 100 SER A O 1
ATOM 780 N N . TYR A 1 101 ? -7.155 1.213 -3.548 1.00 90.25 101 TYR A N 1
ATOM 781 C CA . TYR A 1 101 ? -6.967 2.281 -4.530 1.00 90.25 101 TYR A CA 1
ATOM 782 C C . TYR A 1 101 ? -6.865 1.725 -5.954 1.00 90.25 101 TYR A C 1
ATOM 784 O O . TYR A 1 101 ? -6.364 0.626 -6.184 1.00 90.25 101 TYR A O 1
ATOM 792 N N . ALA A 1 102 ? -7.300 2.515 -6.940 1.00 85.38 102 ALA A N 1
ATOM 793 C CA . ALA A 1 102 ? -7.298 2.108 -8.348 1.00 85.38 102 ALA A CA 1
ATOM 794 C C . ALA A 1 102 ? -5.889 2.056 -8.981 1.00 85.38 102 ALA A C 1
ATOM 796 O O . ALA A 1 102 ? -5.690 1.382 -9.992 1.00 85.38 102 ALA A O 1
ATOM 797 N N . GLY A 1 103 ? -4.905 2.767 -8.418 1.00 83.19 103 GLY A N 1
ATOM 798 C CA . GLY A 1 103 ? -3.531 2.782 -8.922 1.00 83.19 103 GLY A CA 1
ATOM 799 C C . GLY A 1 103 ? -2.718 4.003 -8.485 1.00 83.19 103 GLY A C 1
ATOM 800 O O . GLY A 1 103 ? -3.146 4.788 -7.643 1.00 83.19 103 GLY A O 1
ATOM 801 N N . LEU A 1 104 ? -1.539 4.168 -9.096 1.00 79.06 104 LEU A N 1
ATOM 802 C CA . LEU A 1 104 ? -0.548 5.191 -8.732 1.00 79.06 104 LEU A CA 1
ATOM 803 C C . LEU A 1 104 ? -1.015 6.650 -8.790 1.00 79.06 104 LEU A C 1
ATOM 805 O O . LEU A 1 104 ? -0.626 7.383 -7.886 1.00 79.06 104 LEU A O 1
ATOM 809 N N . PRO A 1 105 ? -1.790 7.120 -9.791 1.00 79.56 105 PRO A N 1
ATOM 810 C CA . PRO A 1 105 ? -2.038 8.557 -9.929 1.00 79.56 105 PRO A CA 1
ATOM 811 C C . PRO A 1 105 ? -2.678 9.189 -8.686 1.00 79.56 105 PRO A C 1
A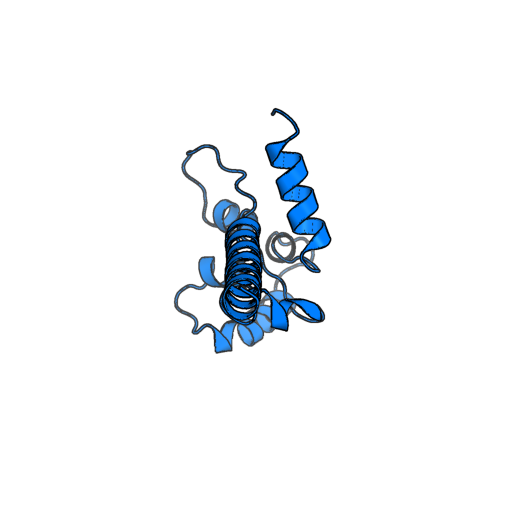TOM 813 O O . PRO A 1 105 ? -2.241 10.248 -8.244 1.00 79.56 105 PRO A O 1
ATOM 816 N N . GLY A 1 106 ? -3.656 8.506 -8.078 1.00 79.62 106 GLY A N 1
ATOM 817 C CA . GLY A 1 106 ? -4.288 8.966 -6.839 1.00 79.62 106 GLY A CA 1
ATOM 818 C C . GLY A 1 106 ? -3.330 8.949 -5.646 1.00 79.62 106 GLY A C 1
ATOM 819 O O . GLY A 1 106 ? -3.274 9.916 -4.895 1.00 79.62 106 GLY A O 1
ATOM 820 N N . LEU A 1 107 ? -2.527 7.890 -5.518 1.00 82.88 107 LEU A N 1
ATOM 821 C CA . LEU A 1 107 ? -1.572 7.718 -4.417 1.00 82.88 107 LEU A CA 1
ATOM 822 C C . LEU A 1 107 ? -0.448 8.758 -4.461 1.00 82.88 107 LEU A C 1
ATOM 824 O O . LEU A 1 107 ? -0.147 9.393 -3.456 1.00 82.88 107 LEU A O 1
ATOM 828 N N . VAL A 1 108 ? 0.136 8.982 -5.639 1.00 82.81 108 VAL A N 1
ATOM 829 C CA . VAL A 1 108 ? 1.172 10.005 -5.838 1.00 82.81 108 VAL A CA 1
ATOM 830 C C . VAL A 1 108 ? 0.603 11.400 -5.583 1.00 82.81 108 VAL A C 1
ATOM 832 O O . VAL A 1 108 ? 1.261 12.211 -4.937 1.00 82.81 108 VAL A O 1
ATOM 835 N N . GLY A 1 109 ? -0.627 11.677 -6.030 1.00 82.69 109 GLY A N 1
ATOM 836 C CA . GLY A 1 109 ? -1.305 12.938 -5.732 1.00 82.69 109 GLY A CA 1
ATOM 837 C C . GLY A 1 109 ? -1.534 13.147 -4.232 1.00 82.69 109 GLY A C 1
ATOM 838 O O . GLY A 1 109 ? -1.303 14.245 -3.725 1.00 82.69 109 GLY A O 1
ATOM 839 N N . GLN A 1 110 ? -1.932 12.096 -3.511 1.00 80.38 110 GLN A N 1
ATOM 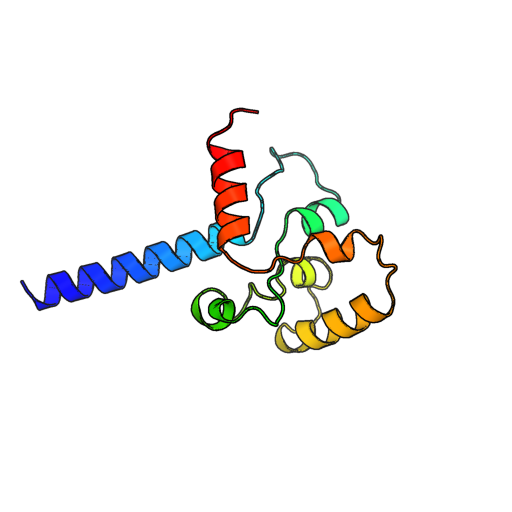840 C CA . GLN A 1 110 ? -2.131 12.149 -2.062 1.00 80.38 110 GLN A CA 1
ATOM 841 C C . GLN A 1 110 ? -0.816 12.417 -1.319 1.00 80.38 110 GLN A C 1
ATOM 843 O O . GLN A 1 110 ? -0.785 13.313 -0.479 1.00 80.38 110 GLN A O 1
ATOM 848 N N . LEU A 1 111 ? 0.272 11.737 -1.692 1.00 82.81 111 LEU A N 1
ATOM 849 C CA . LEU A 1 111 ? 1.610 11.958 -1.126 1.00 82.81 111 LEU A CA 1
ATOM 850 C C . LEU A 1 111 ? 2.166 13.352 -1.433 1.00 82.81 111 LEU A C 1
ATOM 852 O O . LEU A 1 111 ? 2.719 14.019 -0.559 1.00 82.81 111 LEU A O 1
ATOM 856 N N . ALA A 1 112 ? 2.017 13.818 -2.675 1.00 84.62 112 ALA A N 1
ATOM 857 C CA . ALA A 1 112 ? 2.448 15.160 -3.054 1.00 84.62 112 ALA A CA 1
ATOM 858 C C . ALA A 1 112 ? 1.691 16.214 -2.2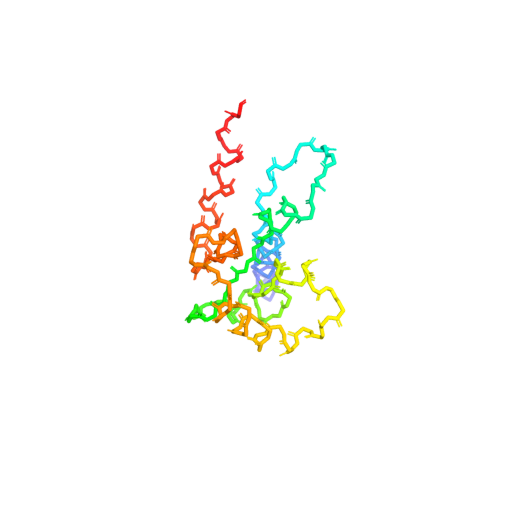39 1.00 84.62 112 ALA A C 1
ATOM 860 O O . ALA A 1 112 ? 2.300 17.142 -1.712 1.00 84.62 112 ALA A O 1
ATOM 861 N N . ARG A 1 113 ? 0.375 16.039 -2.068 1.00 82.94 113 ARG A N 1
ATOM 862 C CA . ARG A 1 113 ? -0.446 16.936 -1.252 1.00 82.94 113 ARG A CA 1
ATOM 863 C C . ARG A 1 113 ? -0.047 16.896 0.222 1.00 82.94 113 ARG A C 1
ATOM 865 O O . ARG A 1 113 ? 0.104 17.965 0.800 1.00 82.94 113 ARG A O 1
ATOM 872 N N . SER A 1 114 ? 0.125 15.714 0.817 1.00 77.00 114 SER A N 1
ATOM 873 C CA . SER A 1 114 ? 0.501 15.583 2.233 1.00 77.00 114 SER A CA 1
ATOM 874 C C . SER A 1 114 ? 1.896 16.139 2.531 1.00 77.00 114 SER A C 1
ATOM 876 O O . SER A 1 114 ? 2.130 16.624 3.630 1.00 77.00 114 SER A O 1
ATOM 878 N N . THR A 1 115 ? 2.796 16.124 1.544 1.00 80.19 115 THR A N 1
ATOM 879 C CA . THR A 1 115 ? 4.160 16.659 1.676 1.00 80.19 115 THR A CA 1
ATOM 880 C C . THR A 1 115 ? 4.228 18.168 1.425 1.00 80.19 115 THR A C 1
ATOM 882 O O . THR A 1 115 ? 4.945 18.886 2.118 1.00 80.19 115 THR A O 1
ATOM 885 N N . MET A 1 116 ? 3.534 18.666 0.395 1.00 82.56 116 MET A N 1
ATOM 886 C CA . MET A 1 116 ? 3.667 20.056 -0.065 1.00 82.56 116 MET A CA 1
ATOM 887 C C . MET A 1 116 ? 2.716 21.024 0.637 1.00 82.56 116 MET A C 1
ATOM 889 O O . MET A 1 116 ? 2.998 22.221 0.704 1.00 82.56 116 MET A O 1
ATOM 893 N N . VAL A 1 117 ? 1.585 20.534 1.145 1.00 75.81 117 VAL A N 1
ATOM 894 C CA . VAL A 1 117 ? 0.673 21.343 1.952 1.00 75.81 117 VAL A CA 1
ATOM 895 C C . VAL A 1 117 ? 1.087 21.176 3.406 1.00 75.81 117 VAL A C 1
ATOM 897 O O . VAL A 1 117 ? 0.928 20.103 3.979 1.00 75.81 117 VAL A O 1
ATOM 900 N N . LYS A 1 118 ? 1.631 22.245 3.994 1.00 56.84 118 LYS A N 1
ATOM 901 C CA . LYS A 1 118 ? 1.914 22.307 5.431 1.00 56.84 118 LYS A CA 1
ATOM 902 C C . LYS A 1 118 ? 0.615 22.023 6.200 1.00 56.84 118 LYS A C 1
ATOM 904 O O . LYS A 1 118 ? -0.377 22.713 5.954 1.00 56.84 118 LYS A O 1
ATOM 909 N N . ARG A 1 119 ? 0.629 21.006 7.065 1.00 59.03 119 ARG A N 1
ATOM 910 C CA . ARG A 1 119 ? -0.396 20.821 8.100 1.00 59.03 119 ARG A CA 1
ATOM 911 C C . ARG A 1 119 ? -0.295 21.939 9.135 1.00 59.03 119 ARG A C 1
ATOM 913 O O . ARG A 1 119 ? 0.845 22.395 9.393 1.00 59.03 119 ARG A O 1
#

Radius of gyration: 16.55 Å; chains: 1; bounding box: 51×39×44 Å

Foldseek 3Di:
DVVVVVVVVVVVVVVVLVVLLVQLQFLPPDPPDDDDLLRLLLRGAAAAPPQDCCCPSPVFCRNCVSVCSVPVPDPRVCSNVVLVVCVVPDDPPDSSVNRYDNDRPVSVVSNCCVVVDDD

pLDDT: mean 88.99, std 9.25, range [56.84, 98.44]

Sequence (119 aa):
LKAFLIFLAIVSVTTVINQVRTLVAHLWENEGEAMTVTAQYLDSVNVPPPALLPALWAPVGLRYHALHHLLPSVPYHNLAAAHRRITAVVDQASPYHKASYAGLPGLVGQLARSTMVKR